Protein AF-A0A553IFY9-F1 (afdb_monomer_lite)

Foldseek 3Di:
DDVVVVVVVVVVVVVVVVVVVVVVVVVVVVVVVQFDFPAWADDPNWIKTKGWHFDDDPPDPTATKIWIATPVRHTPDIGRDPVVVCVVSVHPDTDPDRVPD

Secondary structure (DSSP, 8-state):
--HHHHHHHHHHHHHHHHHHHHHHHHHHHHHHHTT-EEEEEEETTEEEEEEEEEE--TTS--EEEEEEEETT--EEEEESSHHHHHHHHT-SS--S--S--

Organism: Acholeplasma laidlawii (NCBI:txid2148)

Sequence (101 aa):
MPPFFSGFFTIFFIVFIIVVVVSITNTLKIRKRNHEPIKKFKVNGKSYVIYSKLNYNRYYNNQVRYELRDSDGNVLGSFNSLNDILVLLNLDEFPQEDIFN

pLDDT: mean 80.26, std 13.06, range [39.88, 93.81]

Structure (mmCIF, N/CA/C/O backbone):
data_AF-A0A553IFY9-F1
#
_entry.id   AF-A0A553IFY9-F1
#
loop_
_atom_site.group_PDB
_atom_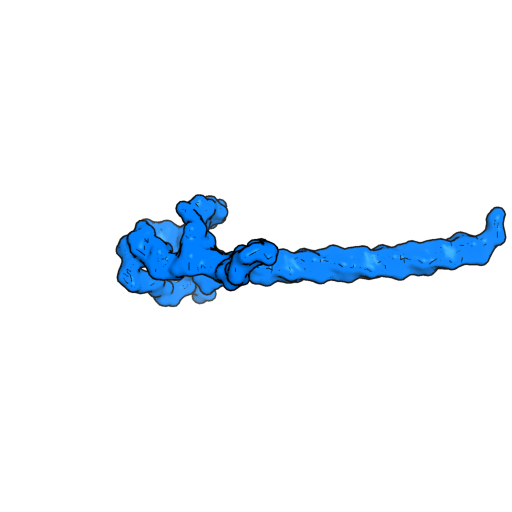site.id
_atom_site.type_symbol
_atom_site.label_atom_id
_atom_site.label_alt_id
_atom_site.label_comp_id
_atom_site.label_asym_id
_atom_site.label_entity_id
_atom_site.label_seq_id
_atom_site.pdbx_PDB_ins_code
_atom_site.Cartn_x
_atom_site.Cartn_y
_atom_site.Cartn_z
_atom_site.occupancy
_atom_site.B_iso_or_equiv
_atom_site.auth_seq_id
_atom_site.auth_comp_id
_atom_site.auth_asym_id
_atom_site.auth_atom_id
_atom_site.pdbx_PDB_model_num
ATOM 1 N N . MET A 1 1 ? 28.895 -10.992 -47.638 1.00 60.19 1 MET A N 1
ATOM 2 C CA . MET A 1 1 ? 28.773 -9.691 -46.938 1.00 60.19 1 MET A CA 1
ATOM 3 C C . MET A 1 1 ? 30.107 -9.370 -46.282 1.00 60.19 1 MET A C 1
ATOM 5 O O . MET A 1 1 ? 30.676 -10.284 -45.696 1.00 60.19 1 MET A O 1
ATOM 9 N N . PRO A 1 2 ? 30.637 -8.141 -46.403 1.00 52.97 2 PRO A N 1
ATOM 10 C CA . PRO A 1 2 ? 31.910 -7.777 -45.784 1.00 52.97 2 PRO A CA 1
ATOM 11 C C . PRO A 1 2 ? 31.831 -7.899 -44.249 1.00 52.97 2 PRO A C 1
ATOM 13 O O . PRO A 1 2 ? 30.831 -7.461 -43.674 1.00 52.97 2 PRO A O 1
ATOM 16 N N . PRO A 1 3 ? 32.872 -8.417 -43.570 1.00 61.09 3 PRO A N 1
ATOM 17 C CA . PRO A 1 3 ? 32.893 -8.619 -42.111 1.00 61.09 3 PRO A CA 1
ATOM 18 C C . PRO A 1 3 ? 32.763 -7.318 -41.292 1.00 61.09 3 PRO A C 1
ATOM 20 O O . PRO A 1 3 ? 32.447 -7.350 -40.102 1.00 61.09 3 PRO A O 1
ATOM 23 N N . PHE A 1 4 ? 32.940 -6.158 -41.932 1.00 58.31 4 PHE A N 1
ATOM 24 C CA . PHE A 1 4 ? 32.705 -4.841 -41.335 1.00 58.31 4 PHE A CA 1
ATOM 25 C C . PHE A 1 4 ? 31.239 -4.611 -40.938 1.00 58.31 4 PHE A C 1
ATOM 27 O O . PHE A 1 4 ? 30.976 -4.005 -39.902 1.00 58.31 4 PHE A O 1
ATOM 34 N N . PHE A 1 5 ? 30.281 -5.138 -41.710 1.00 59.41 5 PHE A N 1
ATOM 35 C CA . PHE A 1 5 ? 28.861 -4.996 -41.384 1.00 59.41 5 PHE A CA 1
ATOM 36 C C . PHE A 1 5 ? 28.494 -5.811 -40.145 1.00 59.41 5 PHE A C 1
ATOM 38 O O . PHE A 1 5 ? 27.801 -5.300 -39.272 1.00 59.41 5 PHE A O 1
ATOM 45 N N . SER A 1 6 ? 29.006 -7.041 -40.016 1.00 64.69 6 SER A N 1
ATOM 46 C CA . SER A 1 6 ? 28.707 -7.879 -38.852 1.00 64.69 6 SER A CA 1
ATOM 47 C C . SER A 1 6 ? 29.204 -7.252 -37.554 1.00 64.69 6 SER A C 1
ATOM 49 O O . SER A 1 6 ? 28.422 -7.180 -36.617 1.00 64.69 6 SER A O 1
ATOM 51 N N . GLY A 1 7 ? 30.438 -6.729 -37.512 1.00 69.56 7 GLY A N 1
ATOM 52 C CA . GLY A 1 7 ? 31.002 -6.124 -36.297 1.00 69.56 7 GLY A CA 1
ATOM 53 C C . GLY A 1 7 ? 30.268 -4.860 -35.835 1.00 69.56 7 GLY A C 1
ATOM 54 O O . GLY A 1 7 ? 30.036 -4.679 -34.640 1.00 69.56 7 GLY A O 1
ATOM 55 N N . PHE A 1 8 ? 29.847 -4.011 -36.779 1.00 77.44 8 PHE A N 1
ATOM 56 C CA . PHE A 1 8 ? 29.056 -2.816 -36.475 1.00 77.44 8 PHE A CA 1
ATOM 57 C C . PHE A 1 8 ? 27.695 -3.174 -35.861 1.00 77.44 8 PHE A C 1
ATOM 59 O O . PHE A 1 8 ? 27.310 -2.599 -34.840 1.00 77.44 8 PHE A O 1
ATOM 66 N N . PHE A 1 9 ? 26.997 -4.170 -36.422 1.00 79.88 9 PHE A N 1
ATOM 67 C CA . PHE A 1 9 ? 25.727 -4.638 -35.864 1.00 79.88 9 PHE A CA 1
ATOM 68 C C . PHE A 1 9 ? 25.895 -5.270 -34.479 1.00 79.88 9 PHE A C 1
ATOM 70 O O . PHE A 1 9 ? 25.048 -5.027 -33.621 1.00 79.88 9 PHE A O 1
ATOM 77 N N . THR A 1 10 ? 26.979 -6.009 -34.206 1.00 84.69 10 THR A N 1
ATOM 78 C CA . THR A 1 10 ? 27.210 -6.581 -32.865 1.00 84.69 10 THR A CA 1
ATOM 79 C C . THR A 1 10 ? 27.399 -5.499 -31.810 1.00 84.69 10 THR A C 1
ATOM 81 O O . THR A 1 10 ? 26.788 -5.571 -30.745 1.00 84.69 10 THR A O 1
ATOM 84 N N . ILE A 1 11 ? 28.211 -4.477 -32.101 1.00 85.81 11 ILE A N 1
ATOM 85 C CA . ILE A 1 11 ? 28.456 -3.368 -31.167 1.00 85.81 11 ILE A CA 1
ATOM 86 C C . ILE A 1 11 ? 27.153 -2.604 -30.910 1.00 85.81 11 ILE A C 1
ATOM 88 O O . ILE A 1 11 ? 26.804 -2.349 -29.757 1.00 85.81 11 ILE A O 1
ATOM 92 N N . PHE A 1 12 ? 26.396 -2.301 -31.967 1.00 87.00 12 PHE A N 1
ATOM 93 C CA . PHE A 1 12 ? 25.112 -1.614 -31.840 1.00 87.00 12 PHE A CA 1
ATOM 94 C C . PHE A 1 12 ? 24.107 -2.425 -31.009 1.00 87.00 12 PHE A C 1
ATOM 96 O O . PHE A 1 12 ? 23.418 -1.873 -30.151 1.00 87.00 12 PHE A O 1
ATOM 103 N N . PHE A 1 13 ? 24.063 -3.745 -31.204 1.00 88.25 13 PHE A N 1
ATOM 104 C CA . PHE A 1 13 ? 23.173 -4.636 -30.461 1.00 88.25 13 PHE A CA 1
ATOM 105 C C . PHE A 1 13 ? 23.538 -4.719 -28.972 1.00 88.25 13 PHE A C 1
ATOM 107 O O . PHE A 1 13 ? 22.650 -4.680 -28.122 1.00 88.25 13 PHE A O 1
ATOM 114 N N . ILE A 1 14 ? 24.832 -4.754 -28.633 1.00 90.75 14 ILE A N 1
ATOM 115 C CA . ILE A 1 14 ? 25.299 -4.729 -27.236 1.00 90.75 14 ILE A CA 1
ATOM 116 C C . ILE A 1 14 ? 24.882 -3.422 -26.551 1.00 90.75 14 ILE A C 1
ATOM 118 O O . ILE A 1 14 ? 24.323 -3.453 -25.453 1.00 90.75 14 ILE A O 1
ATOM 122 N N . VAL A 1 15 ? 25.097 -2.276 -27.205 1.00 91.00 15 VAL A N 1
ATOM 123 C CA . VAL A 1 15 ? 24.693 -0.966 -26.664 1.00 91.00 15 VAL A CA 1
ATOM 124 C C . VAL A 1 15 ? 23.175 -0.898 -26.487 1.00 91.00 15 VAL A C 1
ATOM 126 O O . VAL A 1 15 ? 22.698 -0.446 -25.445 1.00 91.00 15 VAL A O 1
ATOM 129 N N . PHE A 1 16 ? 22.410 -1.406 -27.455 1.00 92.88 16 PHE A N 1
ATOM 130 C CA . PHE A 1 16 ? 20.953 -1.472 -27.368 1.00 92.88 16 PHE A CA 1
ATOM 131 C C . PHE A 1 16 ? 20.480 -2.304 -26.165 1.00 92.88 16 PHE A C 1
ATOM 133 O O . PHE A 1 16 ? 19.628 -1.842 -25.404 1.00 92.88 16 PHE A O 1
ATOM 140 N N . ILE A 1 17 ? 21.069 -3.483 -25.932 1.00 93.06 17 ILE A N 1
ATOM 141 C CA . ILE A 1 17 ? 20.747 -4.320 -24.764 1.00 93.06 17 ILE A CA 1
ATOM 142 C C . ILE A 1 17 ? 21.018 -3.564 -23.460 1.00 93.06 17 ILE A C 1
ATOM 144 O O . ILE A 1 17 ? 20.173 -3.579 -22.564 1.00 93.06 17 ILE A O 1
ATOM 148 N N . ILE A 1 18 ? 22.159 -2.876 -23.347 1.00 93.25 18 ILE A N 1
ATOM 149 C CA . ILE A 1 18 ? 22.503 -2.107 -22.141 1.00 93.25 18 ILE A CA 1
ATOM 150 C C . ILE A 1 18 ? 21.444 -1.032 -21.872 1.00 93.25 18 ILE A C 1
ATOM 152 O O . ILE A 1 18 ? 20.953 -0.929 -20.747 1.00 93.25 18 ILE A O 1
ATOM 156 N N . VAL A 1 19 ? 21.041 -0.276 -22.899 1.00 93.81 19 VAL A N 1
ATOM 157 C CA . VAL A 1 19 ? 19.992 0.749 -22.768 1.00 93.81 19 VAL A CA 1
ATOM 158 C C . VAL A 1 19 ? 18.674 0.125 -22.308 1.00 93.81 19 VAL A C 1
ATOM 160 O O . VAL A 1 19 ? 18.068 0.621 -21.359 1.00 93.81 19 VAL A O 1
ATOM 163 N N . VAL A 1 20 ? 18.260 -0.997 -22.905 1.00 93.62 20 VAL A N 1
ATOM 164 C CA . VAL A 1 20 ? 17.025 -1.704 -22.523 1.00 93.62 20 VAL A CA 1
ATOM 165 C C . VAL A 1 20 ? 17.071 -2.166 -21.063 1.00 93.62 20 VAL A C 1
ATOM 167 O O . V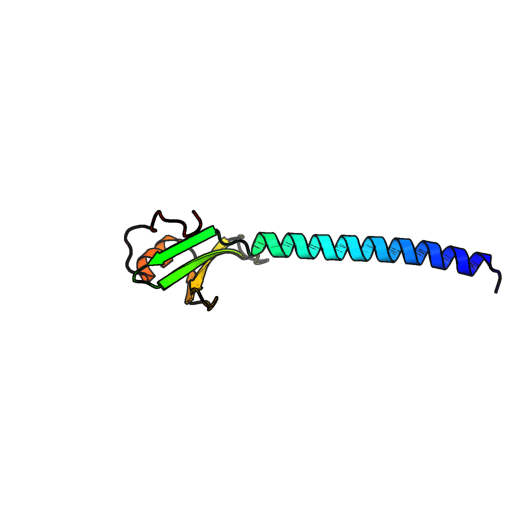AL A 1 20 ? 16.118 -1.936 -20.318 1.00 93.62 20 VAL A O 1
ATOM 170 N N . VAL A 1 21 ? 18.178 -2.764 -20.617 1.00 92.62 21 VAL A N 1
ATOM 171 C CA . VAL A 1 21 ? 18.340 -3.225 -19.226 1.00 92.62 21 VAL A CA 1
ATOM 172 C C . VAL A 1 21 ? 18.293 -2.049 -18.245 1.00 92.62 21 VAL A C 1
ATOM 174 O O . VAL A 1 21 ? 17.601 -2.123 -17.224 1.00 92.62 21 VAL A O 1
ATOM 177 N N . VAL A 1 22 ? 18.969 -0.940 -18.551 1.00 90.38 22 VAL A N 1
ATOM 178 C CA . VAL A 1 22 ? 18.935 0.277 -17.721 1.00 90.38 22 VAL A CA 1
ATOM 179 C C . VAL A 1 22 ? 17.521 0.865 -17.657 1.00 90.38 22 VAL A C 1
ATOM 181 O O . VAL A 1 22 ? 17.049 1.227 -16.577 1.00 90.38 22 VAL A O 1
ATOM 184 N N . SER A 1 23 ? 16.795 0.912 -18.777 1.00 85.12 23 SER A N 1
ATOM 185 C CA . SER A 1 23 ? 15.400 1.362 -18.789 1.00 85.12 23 SER A CA 1
ATOM 186 C C . SER A 1 23 ? 14.504 0.471 -17.926 1.00 85.12 23 SER A C 1
ATOM 188 O O . SER A 1 23 ? 13.798 0.990 -17.061 1.00 85.12 23 SER A O 1
ATOM 190 N N . ILE A 1 24 ? 14.575 -0.857 -18.084 1.00 86.62 24 ILE A N 1
ATOM 191 C CA . ILE A 1 24 ? 13.765 -1.810 -17.303 1.00 86.62 24 ILE A CA 1
ATOM 192 C C . ILE A 1 24 ? 14.062 -1.679 -15.804 1.00 86.62 24 ILE A C 1
ATOM 194 O O . ILE A 1 24 ? 13.139 -1.569 -14.993 1.00 86.62 24 ILE A O 1
ATOM 198 N N . THR A 1 25 ? 15.340 -1.666 -15.417 1.00 85.62 25 THR A N 1
ATOM 199 C CA . THR A 1 25 ? 15.741 -1.557 -14.003 1.00 85.62 25 THR A CA 1
ATOM 200 C C . THR A 1 25 ? 15.268 -0.250 -13.366 1.00 85.62 25 THR A C 1
ATOM 202 O O . THR A 1 25 ? 14.757 -0.272 -12.241 1.00 85.62 25 THR A O 1
ATOM 205 N N . ASN A 1 26 ? 15.335 0.870 -14.091 1.00 74.12 26 ASN A N 1
ATOM 206 C CA . ASN A 1 26 ? 14.795 2.147 -13.627 1.00 74.12 26 ASN A CA 1
ATOM 207 C C . ASN A 1 26 ? 13.271 2.097 -13.442 1.00 74.12 26 ASN A C 1
ATOM 209 O O . ASN A 1 26 ? 12.771 2.520 -12.395 1.00 74.12 26 ASN A O 1
ATOM 213 N N . THR A 1 27 ? 12.526 1.520 -14.391 1.00 69.94 27 THR A N 1
ATOM 214 C CA . THR A 1 27 ? 11.067 1.367 -14.268 1.00 69.94 27 THR A CA 1
ATOM 215 C C . THR A 1 27 ? 10.686 0.493 -13.067 1.00 69.94 27 THR A C 1
ATOM 217 O O . THR A 1 27 ? 9.774 0.838 -12.311 1.00 69.94 27 THR A O 1
ATOM 220 N N . LEU A 1 28 ? 11.410 -0.605 -12.829 1.00 71.69 28 LEU A N 1
ATOM 221 C CA . LEU A 1 28 ? 11.180 -1.482 -11.675 1.00 71.69 28 LEU A CA 1
ATOM 222 C C . LEU A 1 28 ? 11.472 -0.781 -10.339 1.00 71.69 28 LEU A C 1
ATOM 224 O O . LEU A 1 28 ? 10.716 -0.950 -9.378 1.00 71.69 28 LEU A O 1
ATOM 228 N N . LYS A 1 29 ? 12.530 0.037 -10.272 1.00 65.06 29 LYS A N 1
ATOM 229 C CA . LYS A 1 29 ? 12.885 0.809 -9.069 1.00 65.06 29 LYS A CA 1
ATOM 230 C C . LYS A 1 29 ? 11.817 1.847 -8.718 1.00 65.06 29 LYS A C 1
ATOM 232 O O . LYS A 1 29 ? 11.458 1.975 -7.548 1.00 65.06 29 LYS A O 1
ATOM 237 N N . ILE A 1 30 ? 11.274 2.540 -9.721 1.00 60.19 30 ILE A N 1
ATOM 238 C CA . ILE A 1 30 ? 10.166 3.493 -9.541 1.00 60.19 30 ILE A CA 1
ATOM 239 C C . ILE A 1 30 ? 8.918 2.764 -9.027 1.00 60.19 30 ILE A C 1
ATOM 241 O O . ILE A 1 30 ? 8.273 3.221 -8.084 1.00 60.19 30 ILE A O 1
ATOM 245 N N . ARG A 1 31 ? 8.613 1.585 -9.582 1.00 58.62 31 ARG A N 1
ATOM 246 C CA . ARG A 1 31 ? 7.457 0.788 -9.153 1.00 58.62 31 ARG A CA 1
ATOM 247 C C . ARG A 1 31 ? 7.557 0.349 -7.689 1.00 58.62 31 ARG A C 1
ATOM 249 O O . ARG A 1 31 ? 6.536 0.373 -7.007 1.00 58.62 31 ARG A O 1
ATOM 256 N N . LYS A 1 32 ? 8.753 -0.011 -7.204 1.00 55.97 32 LYS A N 1
ATOM 257 C CA . LYS A 1 32 ? 8.972 -0.403 -5.799 1.00 55.97 32 LYS A CA 1
ATOM 258 C C . LYS A 1 32 ? 8.693 0.736 -4.814 1.00 55.97 32 LYS A C 1
ATOM 260 O O . LYS A 1 32 ? 7.960 0.506 -3.862 1.00 55.97 32 LYS A O 1
ATOM 265 N N . ARG A 1 33 ? 9.177 1.959 -5.076 1.00 56.38 33 ARG A N 1
ATOM 266 C CA . ARG A 1 33 ? 8.938 3.112 -4.178 1.00 56.38 33 ARG A CA 1
ATOM 267 C C . ARG A 1 33 ? 7.457 3.449 -4.018 1.00 56.38 33 ARG A C 1
ATOM 269 O O . ARG A 1 33 ? 7.027 3.817 -2.937 1.00 56.38 33 ARG A O 1
ATOM 276 N N . ASN A 1 34 ? 6.665 3.265 -5.072 1.00 56.22 34 ASN A N 1
ATOM 277 C CA . ASN A 1 34 ? 5.226 3.545 -5.041 1.00 56.22 34 ASN A CA 1
ATOM 278 C C . ASN A 1 34 ? 4.398 2.470 -4.304 1.00 56.22 34 ASN A C 1
ATOM 280 O O . ASN A 1 34 ? 3.174 2.575 -4.264 1.00 56.22 34 ASN A O 1
ATOM 284 N N . HIS A 1 35 ? 5.035 1.414 -3.786 1.00 65.00 35 HIS A N 1
ATOM 285 C CA . HIS A 1 35 ? 4.379 0.308 -3.079 1.00 65.00 35 HIS A CA 1
ATOM 286 C C . HIS A 1 35 ? 4.949 0.084 -1.673 1.00 65.00 35 HIS A C 1
ATOM 288 O O . HIS A 1 35 ? 4.637 -0.934 -1.057 1.00 65.00 35 HIS A O 1
ATOM 294 N N . GLU A 1 36 ? 5.781 0.988 -1.154 1.00 74.38 36 GLU A N 1
ATOM 295 C CA . GLU A 1 36 ? 6.227 0.881 0.233 1.00 74.38 36 GLU A CA 1
ATOM 296 C C . GLU A 1 36 ? 5.071 1.260 1.178 1.00 74.38 36 GLU A C 1
ATOM 298 O O . GLU A 1 36 ? 4.394 2.270 0.962 1.00 74.38 36 GLU A O 1
ATOM 303 N N . PRO A 1 37 ? 4.773 0.426 2.189 1.00 85.25 37 PRO A N 1
ATOM 304 C CA . PRO A 1 37 ? 3.731 0.727 3.156 1.00 85.25 37 PRO A CA 1
ATOM 305 C C . PRO A 1 37 ? 4.174 1.875 4.061 1.00 85.25 37 PRO A C 1
ATOM 307 O O . PRO A 1 37 ? 5.308 1.893 4.531 1.00 85.25 37 PRO A O 1
ATOM 310 N N . ILE A 1 38 ? 3.265 2.807 4.337 1.00 86.62 38 ILE A N 1
ATOM 311 C CA . ILE A 1 38 ? 3.537 3.953 5.211 1.00 86.62 38 ILE A CA 1
ATOM 312 C C . ILE A 1 38 ? 3.403 3.610 6.692 1.00 86.62 38 ILE A C 1
ATOM 314 O O . ILE A 1 38 ? 4.025 4.263 7.520 1.00 86.62 38 ILE A O 1
ATOM 318 N N . LYS A 1 39 ? 2.569 2.619 7.029 1.00 86.62 39 LYS A N 1
ATOM 319 C CA . LYS A 1 39 ? 2.375 2.161 8.405 1.00 86.62 39 LYS A CA 1
ATOM 320 C C . LYS A 1 39 ? 1.859 0.730 8.432 1.00 86.62 39 LYS A C 1
ATOM 322 O O . LYS A 1 39 ? 1.071 0.333 7.568 1.00 86.62 39 LYS A O 1
ATOM 327 N N . LYS A 1 40 ? 2.287 -0.033 9.434 1.00 89.69 40 LYS A N 1
ATOM 328 C CA . LYS A 1 40 ? 1.796 -1.383 9.721 1.00 89.69 40 LYS A CA 1
ATOM 329 C C . LYS A 1 40 ? 1.456 -1.458 11.196 1.00 89.69 40 LYS A C 1
ATOM 331 O O . LYS A 1 40 ? 2.291 -1.117 12.018 1.00 89.69 40 LYS A O 1
ATOM 336 N N . PHE A 1 41 ? 0.254 -1.896 11.529 1.00 89.00 41 PHE A N 1
ATOM 337 C CA . PHE A 1 41 ? -0.212 -1.904 12.913 1.00 89.00 41 PHE A CA 1
ATOM 338 C C . PHE A 1 41 ? -1.177 -3.060 13.147 1.00 89.00 41 PHE A C 1
ATOM 340 O O . PHE A 1 41 ? -1.715 -3.636 12.199 1.00 89.00 41 PHE A O 1
ATOM 347 N N . LYS A 1 42 ? -1.387 -3.420 14.411 1.00 88.50 42 LYS A N 1
ATOM 348 C CA . LYS A 1 42 ? -2.261 -4.524 14.802 1.00 88.50 42 LYS A CA 1
ATOM 349 C C . LYS A 1 42 ? -3.387 -4.011 15.686 1.00 88.50 42 LYS A C 1
ATOM 351 O O . LYS A 1 42 ? -3.139 -3.284 16.639 1.00 88.50 42 LYS A O 1
ATOM 356 N N . VAL A 1 43 ? -4.620 -4.396 15.371 1.00 86.81 43 VAL A N 1
ATOM 357 C CA . VAL A 1 43 ? -5.824 -4.018 16.125 1.00 86.81 43 VAL A CA 1
ATOM 358 C C . VAL A 1 43 ? -6.681 -5.259 16.299 1.00 86.81 43 VAL A C 1
ATOM 360 O O . VAL A 1 43 ? -6.964 -5.962 15.329 1.00 86.81 43 VAL A O 1
ATOM 363 N N . ASN A 1 44 ? -7.080 -5.551 17.539 1.00 84.81 44 ASN A N 1
ATOM 364 C CA . ASN A 1 44 ? -7.939 -6.693 17.879 1.00 84.81 44 ASN A CA 1
ATOM 365 C C . ASN A 1 44 ? -7.439 -8.033 17.302 1.00 84.81 44 ASN A C 1
ATOM 367 O O . ASN A 1 44 ? -8.218 -8.843 16.806 1.00 84.81 44 ASN A O 1
ATOM 371 N N . GLY A 1 45 ? -6.121 -8.254 17.304 1.00 83.38 45 GLY A N 1
ATOM 372 C CA . GLY A 1 45 ? -5.524 -9.488 16.785 1.00 83.38 45 GLY A CA 1
ATOM 373 C C . GLY A 1 45 ? -5.265 -9.509 15.273 1.00 83.38 45 GLY A C 1
ATOM 374 O O . GLY A 1 45 ? -4.508 -10.370 14.828 1.00 83.38 45 GLY A O 1
ATOM 375 N N . LYS A 1 46 ? -5.807 -8.559 14.501 1.00 86.81 46 LYS A N 1
ATOM 376 C CA . LYS A 1 46 ? -5.638 -8.466 13.042 1.00 86.81 46 LYS A CA 1
ATOM 377 C C . LYS A 1 46 ? -4.570 -7.445 12.671 1.00 86.81 46 LYS A C 1
ATOM 379 O O . LYS A 1 46 ? -4.527 -6.361 13.253 1.00 86.81 46 LYS A O 1
ATOM 384 N N . SER A 1 47 ? -3.717 -7.790 11.711 1.00 89.44 47 SER A N 1
ATOM 385 C CA . SER A 1 47 ? -2.682 -6.884 11.212 1.00 89.44 47 SER A CA 1
ATOM 386 C C . SER A 1 47 ? -3.193 -6.119 10.000 1.00 89.44 47 SER A C 1
ATOM 388 O O . SER A 1 47 ? -3.770 -6.702 9.088 1.00 89.44 47 SER A O 1
ATOM 390 N N . TYR A 1 48 ? -2.926 -4.822 9.978 1.00 90.25 48 TYR A N 1
ATOM 391 C CA . TYR A 1 48 ? -3.316 -3.919 8.912 1.00 90.25 48 TYR A CA 1
ATOM 392 C C . TYR A 1 48 ? -2.094 -3.206 8.357 1.00 90.25 48 TYR A C 1
ATOM 394 O O . TYR A 1 48 ? -1.137 -2.900 9.076 1.00 90.25 48 TYR A O 1
ATOM 402 N N . VAL A 1 49 ? -2.143 -2.921 7.063 1.00 91.38 49 VAL A N 1
ATOM 403 C CA . VAL A 1 49 ? -1.086 -2.213 6.351 1.00 91.38 49 VAL A CA 1
ATOM 404 C C . VAL A 1 49 ? -1.696 -1.061 5.577 1.00 91.38 49 VAL A C 1
ATOM 406 O O . VAL A 1 49 ? -2.650 -1.251 4.823 1.00 91.38 49 VAL A O 1
ATOM 409 N N . ILE A 1 50 ? -1.129 0.130 5.742 1.00 90.75 50 ILE A N 1
ATOM 410 C CA . ILE A 1 50 ? -1.525 1.310 4.980 1.00 90.75 50 ILE A CA 1
ATOM 411 C C . ILE A 1 50 ? -0.467 1.586 3.925 1.00 90.75 50 ILE A C 1
ATOM 413 O O . ILE A 1 50 ? 0.727 1.640 4.221 1.00 90.75 50 ILE A O 1
ATOM 417 N N . TYR A 1 51 ? -0.919 1.815 2.700 1.00 89.38 51 TYR A N 1
ATOM 418 C CA . TYR A 1 51 ? -0.097 2.282 1.590 1.00 89.38 51 TYR A CA 1
ATOM 419 C C . TYR A 1 51 ? -0.520 3.695 1.207 1.00 89.38 51 TYR A C 1
ATOM 421 O O . TYR A 1 51 ? -1.715 3.982 1.145 1.00 89.38 51 TYR A O 1
ATOM 429 N N . SER A 1 52 ? 0.439 4.569 0.905 1.00 87.44 52 SER A N 1
ATOM 430 C CA . SER A 1 52 ? 0.1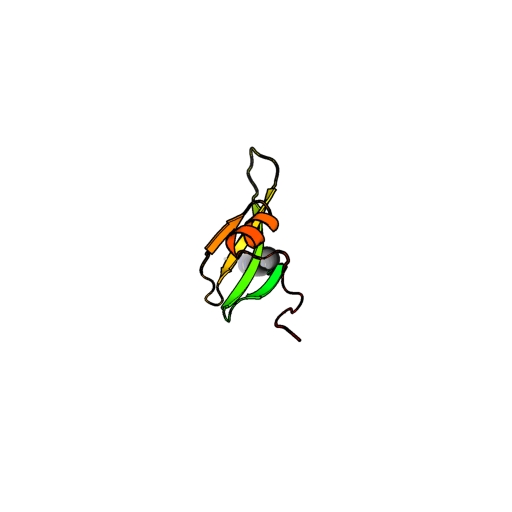46 5.833 0.230 1.00 87.44 52 SER A CA 1
ATOM 431 C C . SER A 1 52 ? 0.289 5.636 -1.277 1.00 87.44 52 SER A C 1
ATOM 433 O O . SER A 1 52 ? 1.286 5.115 -1.775 1.00 87.44 52 SER A O 1
ATOM 435 N N . LYS A 1 53 ? -0.735 6.035 -2.028 1.00 81.50 53 LYS A N 1
ATOM 436 C CA . LYS A 1 53 ? -0.720 6.032 -3.489 1.00 81.50 53 LYS A CA 1
ATOM 437 C C . LYS A 1 53 ? -0.982 7.438 -3.987 1.00 81.50 53 LYS A C 1
ATOM 439 O O . LYS A 1 53 ? -2.004 8.045 -3.675 1.00 81.50 53 LYS A O 1
ATOM 444 N N . LEU A 1 54 ? -0.064 7.948 -4.798 1.00 77.19 54 LEU A N 1
ATOM 445 C CA . LEU A 1 54 ? -0.308 9.150 -5.581 1.00 77.19 54 LEU A CA 1
ATOM 446 C C . LEU A 1 54 ? -1.243 8.782 -6.729 1.00 77.19 54 LEU A C 1
ATOM 448 O O . LEU A 1 54 ? -0.854 8.053 -7.645 1.00 77.19 54 LEU A O 1
ATOM 452 N N . ASN A 1 55 ? -2.480 9.269 -6.671 1.00 71.94 55 ASN A N 1
ATOM 453 C CA . ASN A 1 55 ? -3.389 9.142 -7.795 1.00 71.94 55 ASN A CA 1
ATOM 454 C C . ASN A 1 55 ? -3.099 10.277 -8.779 1.00 71.94 55 ASN A C 1
ATOM 456 O O . ASN A 1 55 ? -3.497 11.423 -8.562 1.00 71.94 55 ASN A O 1
ATOM 460 N N . TYR A 1 56 ? -2.367 9.953 -9.842 1.00 65.88 56 TYR A N 1
ATOM 461 C CA . TYR A 1 56 ? -2.132 10.874 -10.946 1.00 65.88 56 TYR A CA 1
ATOM 462 C C . TYR A 1 56 ? -3.342 10.856 -11.875 1.00 65.88 56 TYR A C 1
ATOM 464 O O . TYR A 1 56 ? -3.518 9.930 -12.667 1.00 65.88 56 TYR A O 1
ATOM 472 N N . ASN A 1 57 ? -4.167 11.897 -11.791 1.00 65.12 57 ASN A N 1
ATOM 473 C CA . ASN A 1 57 ? -5.231 12.138 -12.753 1.00 65.12 57 ASN A CA 1
ATOM 474 C C . ASN A 1 57 ? -4.853 13.342 -13.621 1.00 65.12 57 ASN A C 1
ATOM 476 O O . ASN A 1 57 ? -4.522 14.403 -13.110 1.00 65.12 57 ASN A O 1
ATOM 480 N N . ARG A 1 58 ? -4.916 13.188 -14.947 1.00 64.19 58 ARG A N 1
ATOM 481 C CA . ARG A 1 58 ? -4.510 14.224 -15.911 1.00 64.19 58 ARG A CA 1
ATOM 482 C C . ARG A 1 58 ? -5.322 15.523 -15.794 1.00 64.19 58 ARG A C 1
ATOM 484 O O . ARG A 1 58 ? -4.845 16.563 -16.231 1.00 64.19 58 ARG A O 1
ATOM 491 N N . TYR A 1 59 ? -6.530 15.450 -15.232 1.00 64.81 59 TYR A N 1
ATOM 492 C CA . TYR A 1 59 ? -7.494 16.557 -15.189 1.00 64.81 59 TYR A CA 1
ATOM 493 C C . TYR A 1 59 ? -7.770 17.106 -13.786 1.00 64.81 59 TYR A C 1
ATOM 495 O O . TYR A 1 59 ? -8.457 18.114 -13.654 1.00 64.81 59 TYR A O 1
ATOM 503 N N . TYR A 1 60 ? -7.255 16.460 -12.741 1.00 61.16 60 TYR A N 1
ATOM 504 C CA . TYR A 1 60 ? -7.516 16.840 -11.354 1.00 61.16 60 TYR A CA 1
ATOM 505 C C . TYR A 1 60 ? -6.205 16.917 -10.582 1.00 61.16 60 TYR A C 1
ATOM 507 O O . TYR A 1 60 ? -5.247 16.228 -10.920 1.00 61.16 60 TYR A O 1
ATOM 515 N N . ASN A 1 61 ? -6.166 17.751 -9.539 1.00 65.88 61 ASN A N 1
ATOM 516 C CA . ASN A 1 61 ? -4.992 17.864 -8.678 1.00 65.88 61 ASN A CA 1
ATOM 517 C C . ASN A 1 61 ? -4.536 16.483 -8.198 1.00 65.88 61 ASN A C 1
ATOM 519 O O . ASN A 1 61 ? -5.354 15.658 -7.787 1.00 65.88 61 ASN A O 1
ATOM 523 N N . ASN A 1 62 ? -3.221 16.263 -8.227 1.00 73.12 62 ASN A N 1
ATOM 524 C CA . ASN A 1 62 ? -2.613 15.063 -7.670 1.00 73.12 62 ASN A CA 1
ATOM 525 C C . ASN A 1 62 ? -3.019 14.959 -6.198 1.00 73.12 62 ASN A C 1
ATOM 527 O O . ASN A 1 62 ? -2.708 15.842 -5.398 1.00 73.12 62 ASN A O 1
ATOM 531 N N . GLN A 1 63 ? -3.730 13.890 -5.855 1.00 76.44 63 GLN A N 1
ATOM 532 C CA . GLN A 1 63 ? -4.165 13.625 -4.490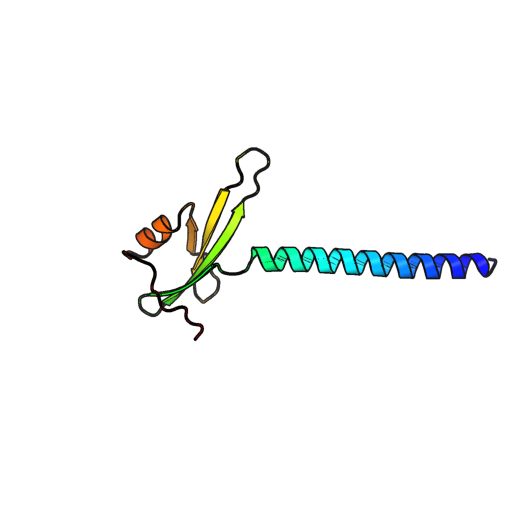 1.00 76.44 63 GLN A CA 1
ATOM 533 C C . GLN A 1 63 ? -3.486 12.358 -3.986 1.00 76.44 63 GLN A C 1
ATOM 535 O O . GLN A 1 63 ? -3.410 11.343 -4.687 1.00 76.44 63 GLN A O 1
ATOM 540 N N . VAL A 1 64 ? -2.986 12.432 -2.754 1.00 83.38 64 VAL A N 1
ATOM 541 C CA . VAL A 1 64 ? -2.533 11.252 -2.022 1.00 83.38 64 VAL A CA 1
ATOM 542 C C . VAL A 1 64 ? -3.776 10.522 -1.538 1.00 83.38 64 VAL A C 1
ATOM 544 O O . VAL A 1 64 ? -4.614 11.105 -0.854 1.00 83.38 64 VAL A O 1
ATOM 547 N N . ARG A 1 65 ? -3.901 9.252 -1.915 1.00 88.19 65 ARG A N 1
ATOM 548 C CA . ARG A 1 65 ? -4.943 8.353 -1.431 1.00 88.19 65 ARG A CA 1
ATOM 549 C C . ARG A 1 65 ? -4.295 7.257 -0.598 1.00 88.19 65 ARG A C 1
ATOM 551 O O . ARG A 1 65 ? -3.220 6.765 -0.941 1.00 88.19 65 ARG A O 1
ATOM 558 N N . TYR A 1 66 ? -4.949 6.878 0.484 1.00 89.31 66 TYR A N 1
ATOM 559 C CA . TYR A 1 66 ? -4.485 5.849 1.400 1.00 89.31 66 TYR A CA 1
ATOM 560 C C . TYR A 1 66 ? -5.241 4.561 1.134 1.00 89.31 66 TYR A C 1
ATOM 562 O O . TYR A 1 66 ? -6.463 4.562 1.034 1.00 89.31 66 TYR A O 1
ATOM 570 N N . GLU A 1 67 ? -4.527 3.456 1.005 1.00 91.38 67 GLU A N 1
ATOM 571 C CA . GLU A 1 67 ? -5.131 2.146 0.809 1.00 91.38 67 GLU A CA 1
ATOM 572 C C . GLU A 1 67 ? -4.886 1.296 2.047 1.00 91.38 67 GLU A C 1
ATOM 574 O O . GLU A 1 67 ? -3.733 1.066 2.417 1.00 91.38 67 GLU A O 1
ATOM 579 N N . LEU A 1 68 ? -5.972 0.849 2.678 1.00 92.44 68 LEU A N 1
ATOM 580 C CA . LEU A 1 68 ? -5.923 -0.061 3.814 1.00 92.44 68 LEU A CA 1
ATOM 581 C C . LEU A 1 68 ? -5.992 -1.497 3.304 1.00 92.44 68 LEU A C 1
ATOM 583 O O . LEU A 1 68 ? -6.903 -1.854 2.548 1.00 92.44 68 LEU A O 1
ATOM 587 N N . ARG A 1 69 ? -5.053 -2.324 3.749 1.00 92.69 69 ARG A N 1
ATOM 588 C CA . ARG A 1 69 ? -5.021 -3.752 3.452 1.00 92.69 69 ARG A CA 1
ATOM 589 C C . ARG A 1 69 ? -4.960 -4.586 4.722 1.00 92.69 69 ARG A C 1
ATOM 591 O O . ARG A 1 69 ? -4.390 -4.149 5.721 1.00 92.69 69 ARG A O 1
ATOM 598 N N . ASP A 1 70 ? -5.531 -5.780 4.650 1.00 90.69 70 ASP A N 1
ATOM 599 C CA . ASP A 1 70 ? -5.350 -6.828 5.658 1.00 90.69 70 ASP A CA 1
ATOM 600 C C . ASP A 1 70 ? -3.937 -7.440 5.555 1.00 90.69 70 ASP A C 1
ATOM 602 O O . ASP A 1 70 ? -3.219 -7.245 4.568 1.00 90.69 70 ASP A O 1
ATOM 606 N N . SER A 1 71 ? -3.563 -8.212 6.566 1.00 85.31 71 SER A N 1
ATOM 607 C CA . SER A 1 71 ? -2.424 -9.127 6.648 1.00 85.31 71 SER A CA 1
ATOM 608 C C . SER A 1 71 ? -2.243 -10.017 5.415 1.00 85.31 71 SER A C 1
ATOM 610 O O . SER A 1 71 ? -1.114 -10.188 4.957 1.00 85.31 71 SER A O 1
ATOM 612 N N . ASP A 1 72 ? -3.340 -10.488 4.822 1.00 86.69 72 ASP A N 1
ATOM 613 C CA . ASP A 1 72 ? -3.337 -11.297 3.596 1.00 86.69 72 ASP A CA 1
ATOM 614 C C . ASP A 1 72 ? -3.123 -10.467 2.314 1.00 86.69 72 ASP A C 1
ATOM 616 O O . ASP A 1 72 ? -3.091 -10.996 1.203 1.00 86.69 72 ASP A O 1
ATOM 620 N N . GLY A 1 73 ? -2.998 -9.141 2.433 1.00 83.38 73 GLY A N 1
ATOM 621 C CA . GLY A 1 73 ? -2.827 -8.224 1.305 1.00 83.38 73 GLY A CA 1
ATOM 622 C C . GLY A 1 73 ? -4.127 -7.858 0.581 1.00 83.38 73 GLY A C 1
ATOM 623 O O . GLY A 1 73 ? -4.078 -7.139 -0.422 1.00 83.38 73 GLY A O 1
ATOM 624 N N . ASN A 1 74 ? -5.278 -8.300 1.092 1.00 89.38 74 ASN A N 1
ATOM 625 C CA . ASN A 1 74 ? -6.598 -7.940 0.578 1.00 89.38 74 ASN A CA 1
ATOM 626 C C . ASN A 1 74 ? -6.899 -6.459 0.829 1.00 89.38 74 ASN A C 1
ATOM 628 O O . ASN A 1 74 ? -6.678 -5.955 1.928 1.00 89.38 74 ASN A O 1
ATOM 632 N N . VAL A 1 75 ? -7.424 -5.762 -0.182 1.00 90.81 75 VAL A N 1
ATOM 633 C CA . VAL A 1 75 ? -7.791 -4.344 -0.074 1.00 90.81 75 VAL A CA 1
ATOM 634 C C . VAL A 1 75 ? -9.120 -4.214 0.653 1.00 90.81 75 VAL A C 1
ATOM 636 O O . VAL A 1 75 ? -10.144 -4.669 0.154 1.00 90.81 75 VAL A O 1
ATOM 639 N N . LEU A 1 76 ? -9.100 -3.563 1.813 1.00 90.19 76 LEU A N 1
ATOM 640 C CA . LEU A 1 76 ? -10.297 -3.293 2.611 1.00 90.19 76 LEU A CA 1
ATOM 641 C C . LEU A 1 76 ? -10.969 -1.984 2.188 1.00 90.19 76 LEU A C 1
ATOM 643 O O . LEU A 1 76 ? -12.185 -1.848 2.285 1.00 90.19 76 LEU A O 1
ATOM 647 N N . GLY A 1 77 ? -10.188 -1.025 1.684 1.00 89.81 77 GLY A N 1
ATOM 648 C CA . GLY A 1 77 ? -10.721 0.223 1.154 1.00 89.81 77 GLY A CA 1
ATOM 649 C C . GLY A 1 77 ? -9.647 1.209 0.709 1.00 89.81 77 GLY A C 1
ATOM 650 O O . GLY A 1 77 ? -8.456 1.036 0.977 1.00 89.81 77 GLY A O 1
ATOM 651 N N . SER A 1 78 ? -10.092 2.253 0.012 1.00 90.44 78 SER A N 1
ATOM 652 C CA . SER A 1 78 ? -9.278 3.405 -0.381 1.00 90.44 78 SER A CA 1
ATOM 653 C C . SER A 1 78 ? -9.877 4.683 0.198 1.00 90.44 78 SER A C 1
ATOM 655 O O . SER A 1 78 ? -11.063 4.942 0.014 1.00 90.44 78 SER A O 1
ATOM 657 N N . PHE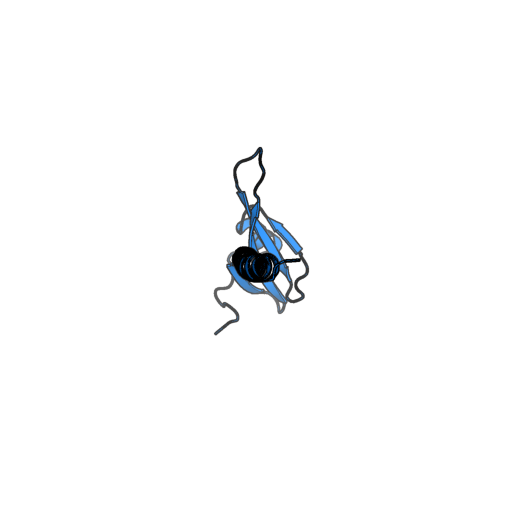 A 1 79 ? -9.049 5.494 0.844 1.00 90.56 79 PHE A N 1
ATOM 658 C CA . PHE A 1 79 ? -9.457 6.622 1.675 1.00 90.56 79 PHE A CA 1
ATOM 659 C C . PHE A 1 79 ? -8.704 7.887 1.282 1.00 90.56 79 PHE A C 1
ATOM 661 O O . PHE A 1 79 ? -7.543 7.824 0.875 1.00 90.56 79 PHE A O 1
ATOM 668 N N . ASN A 1 80 ? -9.347 9.045 1.407 1.00 89.31 80 ASN A N 1
ATOM 669 C CA . ASN A 1 80 ? -8.694 10.324 1.111 1.00 89.31 80 ASN A CA 1
ATOM 670 C C . ASN A 1 80 ? -7.940 10.869 2.333 1.00 89.31 80 ASN A C 1
ATOM 672 O O . ASN A 1 80 ? -7.009 11.654 2.171 1.00 89.31 80 ASN A O 1
ATOM 676 N N . SER A 1 81 ? -8.304 10.429 3.542 1.00 89.81 81 SER A N 1
ATOM 677 C CA . SER A 1 81 ? -7.636 10.791 4.789 1.00 89.81 81 SER A CA 1
ATOM 678 C C . SER A 1 81 ? -7.286 9.557 5.618 1.00 89.81 81 SER A C 1
ATOM 680 O O . SER A 1 81 ? -7.990 8.549 5.592 1.00 89.81 81 SER A O 1
ATOM 682 N N . LEU A 1 82 ? -6.215 9.655 6.409 1.00 89.50 82 LEU A N 1
ATOM 683 C CA . LEU A 1 82 ? -5.906 8.664 7.442 1.00 89.50 82 LEU A CA 1
ATOM 684 C C . LEU A 1 82 ? -6.981 8.631 8.539 1.00 89.50 82 LEU A C 1
ATOM 686 O O . LEU A 1 82 ? -7.208 7.585 9.136 1.00 89.50 82 LEU A O 1
ATOM 690 N N . ASN A 1 83 ? -7.678 9.746 8.769 1.00 92.19 83 ASN A N 1
ATOM 691 C CA . ASN A 1 83 ? -8.764 9.804 9.744 1.00 92.19 83 ASN A CA 1
ATOM 692 C C . ASN A 1 83 ? -9.935 8.885 9.360 1.00 92.19 83 ASN A C 1
ATOM 694 O O . ASN A 1 83 ? -10.521 8.242 10.221 1.00 92.19 83 ASN A O 1
ATOM 698 N N . ASP A 1 84 ? -10.232 8.752 8.064 1.00 92.00 84 ASP A N 1
ATOM 699 C CA . ASP A 1 84 ? -11.302 7.865 7.588 1.00 92.00 84 ASP A CA 1
ATOM 700 C C . ASP A 1 84 ? -11.004 6.395 7.939 1.00 92.00 84 ASP A C 1
ATOM 702 O O . ASP A 1 84 ? -11.914 5.616 8.220 1.00 92.00 84 ASP A O 1
ATOM 706 N N . ILE A 1 85 ? -9.717 6.020 7.964 1.00 91.75 85 ILE A N 1
ATOM 707 C CA . ILE A 1 85 ? -9.256 4.685 8.367 1.00 91.75 85 ILE A CA 1
ATOM 708 C C . ILE A 1 85 ? -9.469 4.473 9.870 1.00 91.75 85 ILE A C 1
ATOM 710 O O . ILE A 1 85 ? -9.912 3.398 10.271 1.00 91.75 85 ILE A O 1
ATOM 714 N N . LEU A 1 86 ? -9.177 5.483 10.695 1.00 91.75 86 LEU A N 1
ATOM 715 C CA . LEU A 1 86 ? -9.416 5.431 12.141 1.00 91.75 86 LEU A CA 1
ATOM 716 C C . LEU A 1 86 ? -10.904 5.258 12.450 1.00 91.75 86 LEU A C 1
ATOM 718 O O . LEU A 1 86 ? -11.268 4.363 13.208 1.00 91.75 86 LEU A O 1
ATOM 722 N N . VAL A 1 87 ? -11.765 6.030 11.779 1.00 92.69 87 VAL A N 1
ATOM 723 C CA . VAL A 1 87 ? -13.225 5.918 11.911 1.00 92.69 87 VAL A CA 1
ATOM 724 C C . VAL A 1 87 ? -13.718 4.531 11.491 1.00 92.69 87 VAL A C 1
ATOM 726 O O . VAL A 1 87 ? -14.511 3.928 12.209 1.00 92.69 87 VAL A O 1
ATOM 729 N N . LEU A 1 88 ? -13.226 3.986 10.371 1.00 91.31 88 LEU A N 1
ATOM 730 C CA . LEU A 1 88 ? -13.597 2.640 9.912 1.00 91.31 88 LEU A CA 1
ATOM 731 C C . LEU A 1 88 ? -13.240 1.558 10.938 1.00 91.31 88 LEU A C 1
ATOM 733 O O . LEU A 1 88 ? -14.009 0.623 11.153 1.00 91.31 88 LEU A O 1
ATOM 737 N N . LEU A 1 89 ? -12.054 1.667 11.535 1.00 90.19 89 LEU A N 1
ATOM 738 C CA . LEU A 1 89 ? -11.558 0.707 12.518 1.00 90.19 89 LEU A CA 1
ATOM 739 C C . LEU A 1 89 ? -12.058 0.997 13.940 1.00 90.19 89 LEU A C 1
ATOM 741 O O . LEU A 1 89 ? -11.753 0.221 14.845 1.00 90.19 89 LEU A O 1
ATOM 745 N N . ASN A 1 90 ? -12.840 2.068 14.121 1.00 91.38 90 ASN A N 1
ATOM 746 C CA . ASN A 1 90 ? -13.325 2.564 15.404 1.00 91.38 90 ASN A CA 1
ATOM 747 C C . ASN A 1 90 ? -12.182 2.782 16.415 1.00 91.38 90 ASN A C 1
ATOM 749 O O . ASN A 1 90 ? -12.189 2.227 17.515 1.00 91.38 90 ASN A O 1
ATOM 753 N N . LEU A 1 91 ? -11.174 3.549 15.993 1.00 88.88 91 LEU A N 1
ATOM 754 C CA . LEU A 1 91 ? -9.979 3.898 16.760 1.00 88.88 91 LEU A CA 1
ATOM 755 C C . LEU A 1 91 ? -9.892 5.413 16.939 1.00 88.88 91 LEU A C 1
ATOM 757 O O . LEU A 1 91 ? -10.147 6.153 15.992 1.00 88.88 91 LEU A O 1
ATOM 761 N N . ASP A 1 92 ? -9.446 5.860 18.110 1.00 87.94 92 ASP A N 1
ATOM 762 C CA . ASP A 1 92 ? -9.167 7.281 18.353 1.00 87.94 92 ASP A CA 1
ATOM 763 C C . ASP A 1 92 ? -7.807 7.697 17.769 1.00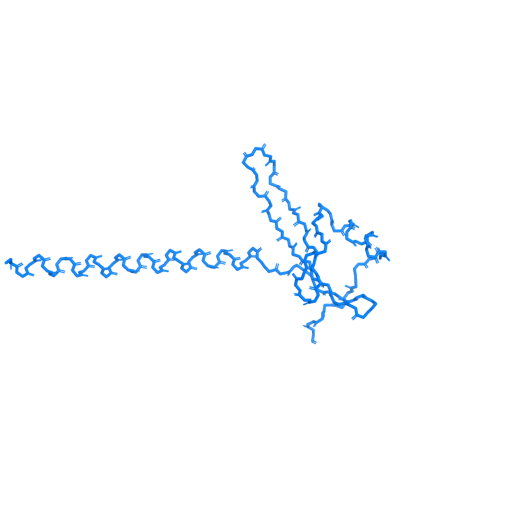 87.94 92 ASP A C 1
ATOM 765 O O . ASP A 1 92 ? -7.644 8.799 17.247 1.00 87.94 92 ASP A O 1
ATOM 769 N N . GLU A 1 93 ? -6.827 6.790 17.799 1.00 88.50 93 GLU A N 1
ATOM 770 C CA . GLU A 1 93 ? -5.488 7.004 17.254 1.00 88.50 93 GLU A CA 1
ATOM 771 C C . GLU A 1 93 ? -4.872 5.710 16.706 1.00 88.50 93 GLU A C 1
ATOM 773 O O . GLU A 1 93 ? -5.281 4.595 17.042 1.00 88.50 93 GLU A O 1
ATOM 778 N N . PHE A 1 94 ? -3.870 5.843 15.830 1.00 87.88 94 PHE A N 1
ATOM 779 C CA . PHE A 1 94 ? -3.150 4.674 15.331 1.00 87.88 94 PHE A CA 1
ATOM 780 C C . PHE A 1 94 ? -2.228 4.118 16.418 1.00 87.88 94 PHE A C 1
ATOM 782 O O . PHE A 1 94 ? -1.456 4.895 16.983 1.00 87.88 94 PHE A O 1
ATOM 789 N N . PRO A 1 95 ? -2.176 2.786 16.607 1.00 84.94 95 PRO A N 1
ATOM 790 C CA . PRO A 1 95 ? -1.229 2.165 17.526 1.00 84.94 95 PRO A CA 1
ATOM 791 C C . PRO A 1 95 ? 0.206 2.619 17.235 1.00 84.94 95 PRO A C 1
ATOM 793 O O . PRO A 1 95 ? 0.591 2.774 16.069 1.00 84.94 95 PRO A O 1
ATOM 796 N N . GLN A 1 96 ? 0.989 2.855 18.287 1.00 73.12 96 GLN A N 1
ATOM 797 C CA . GLN A 1 96 ? 2.397 3.253 18.167 1.00 73.12 96 GLN A CA 1
ATOM 798 C C . GLN A 1 96 ? 3.326 2.069 17.873 1.00 73.12 96 GLN A C 1
ATOM 800 O O . GLN A 1 96 ? 4.429 2.275 17.380 1.00 73.12 96 GLN A O 1
ATOM 805 N N . GLU A 1 97 ? 2.881 0.838 18.134 1.00 65.00 97 GLU A N 1
ATOM 806 C CA . GLU A 1 97 ? 3.650 -0.366 17.830 1.00 65.00 97 GLU A CA 1
ATOM 807 C C . GLU A 1 97 ? 3.680 -0.624 16.318 1.00 65.00 97 GLU A C 1
ATOM 809 O O . GLU A 1 97 ? 2.767 -1.225 15.741 1.00 65.00 97 GLU A O 1
ATOM 814 N N . ASP A 1 98 ? 4.756 -0.178 15.673 1.00 58.81 98 ASP A N 1
ATOM 815 C CA . ASP A 1 98 ? 5.173 -0.737 14.395 1.00 58.81 98 ASP A CA 1
ATOM 816 C C . ASP A 1 98 ? 5.638 -2.177 14.651 1.00 58.81 98 ASP A C 1
ATOM 818 O O . ASP A 1 98 ? 6.532 -2.433 15.454 1.00 58.81 98 ASP A O 1
ATOM 822 N N . ILE A 1 99 ? 5.024 -3.140 13.963 1.00 57.97 99 ILE A N 1
ATOM 823 C CA . ILE A 1 99 ? 5.223 -4.592 14.160 1.00 57.97 99 ILE A CA 1
ATOM 824 C C . ILE A 1 99 ? 6.623 -5.078 13.683 1.00 57.97 99 ILE A C 1
ATOM 826 O O . ILE A 1 99 ? 6.785 -6.233 13.299 1.00 57.97 99 ILE A O 1
ATOM 830 N N . PHE A 1 100 ? 7.627 -4.196 13.623 1.00 47.84 100 PHE A N 1
ATOM 831 C CA . PHE A 1 100 ? 8.980 -4.460 13.114 1.00 47.84 100 PHE A CA 1
ATOM 832 C C . PHE A 1 100 ? 10.079 -3.914 14.044 1.00 47.84 100 PHE A C 1
ATOM 834 O O . PHE A 1 100 ? 11.050 -3.332 13.558 1.00 47.84 100 PHE A O 1
ATOM 841 N N . ASN A 1 101 ? 9.935 -4.114 15.358 1.00 39.88 101 ASN A N 1
ATOM 842 C CA . ASN A 1 101 ? 11.092 -4.186 16.261 1.00 39.88 101 ASN A CA 1
ATOM 843 C C . ASN A 1 101 ? 11.505 -5.646 16.451 1.00 39.88 101 ASN A C 1
ATOM 845 O O . ASN A 1 101 ? 10.602 -6.468 16.728 1.00 39.88 101 ASN A O 1
#

Radius of gyration: 22.79 Å; chains: 1; bounding box: 46×29×65 Å